Protein AF-A0A6N9UB22-F1 (afdb_monomer_lite)

Foldseek 3Di:
DDDDDVQVVLLVVLVVVQLVLLVVAAPQSSVLSVLLQCVLCCNHPDRDPRHDSVLSVQLCVLCSVLVVVCSVPDRHPQPDALVSLVVSLVVPDDPSSVSNLVSLCSSQVSCVSNVVHVDRRSPPDDHDDDDPDDDQDPVVVLVVLLVPQPDPVSNVVSVCCNVVVPDPDDD

pLDDT: mean 74.73, std 14.2, range [30.34, 90.56]

Radius of gyration: 21.91 Å; chains: 1; bounding box: 54×52×54 Å

Secondary structure (DSSP, 8-state):
--PPPHHHHHHHHHHHHHHHHHTTS-HHHHHHHHHHHHHHTT-SSS--PPPPTTHHHHHHHHHHHHHHHHHTT-SSGGG--HHHHHHHHHTS-SHHHHHHHHHHHHHHHHHHHTTS-SS-TTTT--------PPPPPPHHHHHHHHHH--SHHHHHHHHHHHHHT------

Sequence (171 aa):
MVIPDPARQVDIHQQAAVDQRTQTFPEQIADELRRWVLVLRGEGWREHPAMSFETIPKYLGYLYPVLTGWAARVTSMREITADACGDALQQRPGPTGRDLLSALRSLFQGLREERLIFRDPTRSLSLSTSERLPVPIPTDRLCGLIDRAGTPMARFVVALVASHGLGRREN

Organism: Streptomyces halstedii (NCBI:txid1944)

Structure (mmCIF, N/CA/C/O backbone):
data_AF-A0A6N9UB22-F1
#
_entry.id   AF-A0A6N9UB22-F1
#
loop_
_atom_site.group_PDB
_atom_site.id
_atom_site.type_symbol
_atom_site.label_atom_id
_atom_site.label_alt_id
_atom_site.label_comp_id
_atom_site.label_asym_id
_atom_site.label_entity_id
_atom_site.label_seq_id
_atom_site.pdbx_PDB_ins_code
_atom_site.Cartn_x
_atom_site.Cartn_y
_atom_site.Cartn_z
_atom_site.occupancy
_atom_site.B_iso_or_equiv
_atom_site.auth_seq_id
_atom_site.auth_comp_id
_atom_site.auth_asym_id
_atom_site.auth_atom_id
_atom_site.pdbx_PDB_model_num
ATOM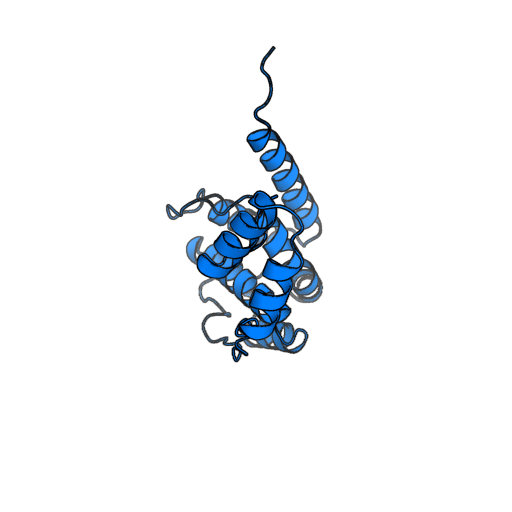 1 N N . MET A 1 1 ? 15.023 35.012 2.817 1.00 46.34 1 MET A N 1
ATOM 2 C CA . MET A 1 1 ? 14.209 34.341 1.783 1.00 46.34 1 MET A CA 1
ATOM 3 C C . MET A 1 1 ? 14.711 32.905 1.701 1.00 46.34 1 MET A C 1
ATOM 5 O O . MET A 1 1 ? 15.785 32.683 1.166 1.00 46.34 1 MET A O 1
ATOM 9 N N . VAL A 1 2 ? 14.049 31.970 2.389 1.00 64.81 2 VAL A N 1
ATOM 10 C CA . VAL A 1 2 ? 14.466 30.556 2.432 1.00 64.81 2 VAL A CA 1
ATOM 11 C C . VAL A 1 2 ? 13.971 29.911 1.143 1.00 64.81 2 VAL A C 1
ATOM 13 O O . VAL A 1 2 ? 12.765 29.867 0.922 1.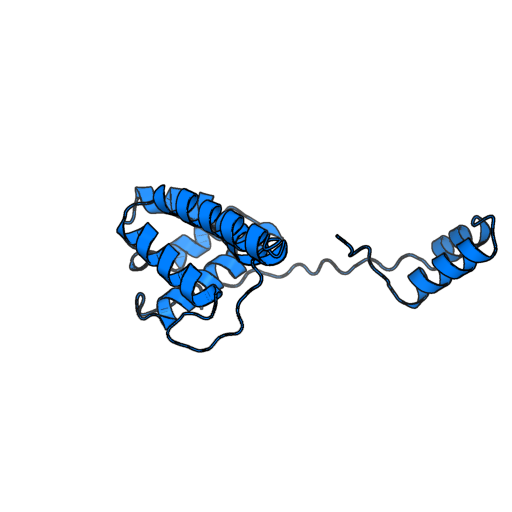00 64.81 2 VAL A O 1
ATOM 16 N N . ILE A 1 3 ? 14.885 29.486 0.272 1.00 55.47 3 ILE A N 1
ATOM 17 C CA . ILE A 1 3 ? 14.540 28.705 -0.920 1.00 55.47 3 ILE A CA 1
ATOM 18 C C . ILE A 1 3 ? 14.105 27.324 -0.413 1.00 55.47 3 ILE A C 1
ATOM 20 O O . ILE A 1 3 ? 14.899 26.675 0.272 1.00 55.47 3 ILE A O 1
ATOM 24 N N . PRO A 1 4 ? 12.860 26.885 -0.665 1.00 59.50 4 PRO A N 1
ATOM 25 C CA . PRO A 1 4 ? 12.437 25.541 -0.305 1.00 59.50 4 PRO A CA 1
ATOM 26 C C . PRO A 1 4 ? 13.307 24.520 -1.038 1.00 59.50 4 PRO A C 1
ATOM 28 O O . PRO A 1 4 ? 13.536 24.648 -2.240 1.00 59.50 4 PRO A O 1
ATOM 31 N N . ASP A 1 5 ? 13.788 23.513 -0.314 1.00 65.94 5 ASP A N 1
ATOM 32 C CA . ASP A 1 5 ? 14.462 22.363 -0.910 1.00 65.94 5 ASP A CA 1
ATOM 33 C C . ASP A 1 5 ? 13.492 21.664 -1.890 1.00 65.94 5 ASP A C 1
ATOM 35 O O . ASP A 1 5 ? 12.407 21.244 -1.465 1.00 65.94 5 ASP A O 1
ATOM 39 N N . PRO A 1 6 ? 13.831 21.541 -3.189 1.00 63.97 6 PRO A N 1
ATOM 40 C CA . PRO A 1 6 ? 12.959 20.914 -4.179 1.00 63.97 6 PRO A CA 1
ATOM 41 C C . PRO A 1 6 ? 12.591 19.469 -3.814 1.00 63.97 6 PRO A C 1
ATOM 43 O O . PRO A 1 6 ? 11.468 19.051 -4.096 1.00 63.97 6 PRO A O 1
ATOM 46 N N . ALA A 1 7 ? 13.468 18.725 -3.129 1.00 63.12 7 ALA A N 1
ATOM 47 C CA . ALA A 1 7 ? 13.155 17.373 -2.662 1.00 63.12 7 ALA A CA 1
ATOM 48 C C . ALA A 1 7 ? 12.046 17.386 -1.596 1.00 63.12 7 ALA A C 1
ATOM 50 O O . ALA A 1 7 ? 11.125 16.567 -1.628 1.00 63.12 7 ALA A O 1
ATOM 51 N N . ARG A 1 8 ? 12.080 18.375 -0.697 1.00 64.44 8 ARG A N 1
ATOM 52 C CA . ARG A 1 8 ? 11.060 18.582 0.340 1.00 64.44 8 ARG A CA 1
ATOM 53 C C . ARG A 1 8 ? 9.717 19.021 -0.247 1.00 64.44 8 ARG A C 1
ATOM 55 O O . ARG A 1 8 ? 8.669 18.616 0.245 1.00 64.44 8 ARG A O 1
ATOM 62 N N . GLN A 1 9 ? 9.737 19.829 -1.307 1.00 65.00 9 GLN A N 1
ATOM 63 C CA . GLN A 1 9 ? 8.530 20.237 -2.030 1.00 65.00 9 GLN A CA 1
ATOM 64 C C . GLN A 1 9 ? 7.850 19.025 -2.696 1.00 65.00 9 GLN A C 1
ATOM 66 O O . GLN A 1 9 ? 6.634 18.862 -2.581 1.00 65.00 9 GLN A O 1
ATOM 71 N N . VAL A 1 10 ? 8.630 18.155 -3.353 1.00 65.31 10 VAL A N 1
ATOM 72 C CA . VAL A 1 10 ? 8.123 16.921 -3.977 1.00 65.31 10 VAL A CA 1
ATOM 73 C C . VAL A 1 10 ? 7.490 15.998 -2.935 1.00 65.31 10 VAL A C 1
ATOM 75 O O . VAL A 1 10 ? 6.383 15.520 -3.172 1.00 65.31 10 VAL A O 1
ATOM 78 N N . ASP A 1 11 ? 8.117 15.805 -1.771 1.00 69.88 11 ASP A N 1
ATOM 79 C CA . ASP A 1 11 ? 7.543 15.004 -0.678 1.00 69.88 11 ASP A CA 1
ATOM 80 C C . ASP A 1 11 ? 6.155 15.516 -0.251 1.00 69.88 11 ASP A C 1
ATOM 82 O O . ASP A 1 11 ? 5.190 14.752 -0.251 1.00 69.88 11 ASP A O 1
ATOM 86 N N . ILE A 1 12 ? 6.008 16.823 -0.007 1.00 71.00 12 ILE A N 1
ATOM 87 C CA . ILE A 1 12 ? 4.725 17.422 0.406 1.00 71.00 12 ILE A CA 1
ATOM 88 C C . ILE A 1 12 ? 3.620 17.169 -0.632 1.00 71.00 12 ILE A C 1
ATOM 90 O O . ILE A 1 12 ? 2.496 16.811 -0.274 1.00 71.00 12 ILE A O 1
ATOM 94 N N . HIS A 1 13 ? 3.921 17.327 -1.925 1.00 69.69 13 HIS A N 1
ATOM 95 C CA . HIS A 1 13 ? 2.943 17.074 -2.989 1.00 69.69 13 HIS A CA 1
ATOM 96 C C . HIS A 1 13 ? 2.570 15.589 -3.096 1.00 69.69 13 HIS A C 1
ATOM 98 O O . HIS A 1 13 ? 1.393 15.266 -3.282 1.00 69.69 13 HIS A O 1
ATOM 104 N N . GLN A 1 14 ? 3.544 14.686 -2.950 1.00 71.19 14 GLN A N 1
ATOM 105 C CA . GLN A 1 14 ? 3.307 13.239 -2.950 1.00 71.19 14 GLN A CA 1
ATOM 106 C C . GLN A 1 14 ? 2.474 12.818 -1.731 1.00 71.19 14 GLN A C 1
ATOM 108 O O . GLN A 1 14 ? 1.547 12.020 -1.868 1.00 71.19 14 GLN A O 1
ATOM 113 N N . GLN A 1 15 ? 2.745 13.395 -0.557 1.00 74.19 15 GLN A N 1
ATOM 114 C CA . GLN A 1 15 ? 1.976 13.167 0.665 1.00 74.19 15 GLN A CA 1
ATOM 115 C C . GLN A 1 15 ? 0.523 13.620 0.504 1.00 74.19 15 GLN A C 1
ATOM 117 O O . GLN A 1 15 ? -0.390 12.827 0.723 1.00 74.19 15 GLN A O 1
ATOM 122 N N . ALA A 1 16 ? 0.302 14.841 0.013 1.00 74.94 16 ALA A N 1
ATOM 123 C CA . ALA A 1 16 ? -1.043 15.354 -0.235 1.00 74.94 16 ALA A CA 1
ATOM 124 C C . ALA A 1 16 ? -1.824 14.483 -1.238 1.00 74.94 16 ALA A C 1
ATOM 126 O O . ALA A 1 16 ? -3.018 14.243 -1.056 1.00 74.94 16 ALA A O 1
ATOM 127 N N . ALA A 1 17 ? -1.159 13.965 -2.277 1.00 75.25 17 ALA A N 1
ATOM 128 C CA . ALA A 1 17 ? -1.781 13.061 -3.244 1.00 75.25 17 ALA A CA 1
ATOM 129 C C . ALA A 1 17 ? -2.160 11.700 -2.627 1.00 75.25 17 ALA A C 1
ATOM 131 O O . ALA A 1 17 ? -3.203 11.132 -2.967 1.00 75.25 17 ALA A O 1
ATOM 132 N N . VAL A 1 18 ? -1.333 11.173 -1.720 1.00 78.69 18 VAL A N 1
ATOM 133 C CA . VAL A 1 18 ? -1.629 9.951 -0.957 1.00 78.69 18 VAL A CA 1
ATOM 134 C C . VAL A 1 18 ? -2.808 10.179 -0.011 1.00 78.69 18 VAL A C 1
ATOM 136 O O . VAL A 1 18 ? -3.739 9.368 -0.002 1.00 78.69 18 VAL A O 1
ATOM 139 N N . ASP A 1 19 ? -2.826 11.295 0.715 1.00 80.19 19 ASP A N 1
ATOM 140 C CA . ASP A 1 19 ? -3.896 11.633 1.656 1.00 80.19 19 ASP A CA 1
ATOM 141 C C . ASP A 1 19 ? -5.243 11.800 0.945 1.00 80.19 19 ASP A C 1
ATOM 143 O O . ASP A 1 19 ? -6.236 11.196 1.357 1.00 80.19 19 ASP A O 1
ATOM 147 N N . GLN A 1 20 ? -5.274 12.537 -0.171 1.00 80.38 20 GLN A N 1
ATOM 148 C CA . GLN A 1 20 ? -6.485 12.710 -0.983 1.00 80.38 20 GLN A CA 1
ATOM 149 C C . GLN A 1 20 ? -7.028 11.377 -1.504 1.00 80.38 20 GLN A C 1
ATOM 151 O O . GLN A 1 20 ? -8.229 11.125 -1.433 1.00 80.38 20 GLN A O 1
ATOM 156 N N . ARG A 1 21 ? -6.157 10.489 -2.002 1.00 78.81 21 ARG A N 1
ATOM 157 C CA . ARG A 1 21 ? -6.580 9.158 -2.469 1.00 78.81 21 ARG A CA 1
ATOM 158 C C . ARG A 1 21 ? -7.109 8.299 -1.330 1.00 78.81 21 ARG A C 1
ATOM 160 O O . ARG A 1 21 ? -8.083 7.575 -1.514 1.00 78.81 21 ARG A O 1
ATOM 167 N N . THR A 1 22 ? -6.494 8.394 -0.160 1.00 81.62 22 THR A N 1
ATOM 168 C CA . THR A 1 22 ? -6.873 7.604 1.013 1.00 81.62 22 THR A CA 1
ATOM 169 C C . THR A 1 22 ? -8.246 8.011 1.557 1.00 81.62 22 THR A C 1
ATOM 171 O O . THR A 1 22 ? -9.013 7.152 1.978 1.00 81.62 22 THR A O 1
ATOM 174 N N . GLN A 1 23 ? -8.614 9.293 1.452 1.00 82.44 23 GLN A N 1
ATOM 175 C CA . GLN A 1 23 ? -9.936 9.809 1.844 1.00 82.44 23 GLN A CA 1
ATOM 176 C C . GLN A 1 23 ? -11.106 9.275 0.999 1.00 82.44 23 GLN A C 1
ATOM 178 O O . GLN A 1 23 ? -12.257 9.441 1.388 1.00 82.44 23 GLN A O 1
ATOM 183 N N . THR A 1 24 ? -10.840 8.634 -0.145 1.00 85.38 24 THR A N 1
ATOM 184 C CA . THR A 1 24 ? -11.900 8.029 -0.974 1.00 85.38 24 THR A CA 1
ATOM 185 C C . THR A 1 24 ? -12.411 6.691 -0.430 1.00 85.38 24 THR A C 1
ATOM 187 O O . THR A 1 24 ? -13.427 6.189 -0.906 1.00 85.38 24 THR A O 1
ATOM 190 N N . PHE A 1 25 ? -11.728 6.118 0.566 1.00 86.69 25 PHE A N 1
ATOM 191 C CA . PHE A 1 25 ? -12.099 4.855 1.199 1.00 86.69 25 PHE A CA 1
ATOM 192 C C . PHE A 1 25 ? -12.894 5.075 2.497 1.00 86.69 25 PHE A C 1
ATOM 194 O O . PHE A 1 25 ? -12.779 6.139 3.110 1.00 86.69 25 PHE A O 1
ATOM 201 N N . PRO A 1 26 ? -13.663 4.067 2.958 1.00 88.38 26 PRO A N 1
ATOM 202 C CA . PRO A 1 26 ? -14.250 4.069 4.296 1.00 88.38 26 PRO A CA 1
ATOM 203 C C . PRO A 1 26 ? -13.205 4.383 5.373 1.00 88.38 26 PRO A C 1
ATOM 205 O O . PRO A 1 26 ? -12.056 3.954 5.261 1.00 88.38 26 PRO A O 1
ATOM 208 N N . GLU A 1 27 ? -13.612 5.094 6.427 1.00 86.75 27 GLU A N 1
ATOM 209 C CA . GLU A 1 27 ? -12.716 5.670 7.444 1.00 86.75 27 GLU A CA 1
ATOM 210 C C . GLU A 1 27 ? -11.716 4.657 8.019 1.00 86.75 27 GLU A C 1
ATOM 212 O O . GLU A 1 27 ? -10.521 4.932 8.095 1.00 86.75 27 GLU A O 1
ATOM 217 N N . GLN A 1 28 ? -12.172 3.441 8.318 1.00 89.00 28 GLN A N 1
ATOM 218 C CA . GLN A 1 28 ? -11.315 2.395 8.869 1.00 89.00 28 GLN A CA 1
ATOM 219 C C . GLN A 1 28 ? -10.240 1.904 7.881 1.00 89.00 28 GLN A C 1
ATOM 221 O O . GLN A 1 28 ? -9.086 1.720 8.268 1.00 89.00 28 GLN A O 1
ATOM 226 N N . ILE A 1 29 ? -10.580 1.749 6.598 1.00 86.81 29 ILE A N 1
ATOM 227 C CA . ILE A 1 29 ? -9.616 1.399 5.540 1.00 86.81 29 ILE A CA 1
ATOM 228 C C . ILE A 1 29 ? -8.647 2.565 5.308 1.00 86.81 29 ILE A C 1
ATOM 230 O O . ILE A 1 29 ? -7.450 2.351 5.108 1.00 86.81 29 ILE A O 1
ATOM 234 N N . ALA A 1 30 ? -9.151 3.800 5.357 1.00 87.88 30 ALA A N 1
ATOM 235 C CA . ALA A 1 30 ? -8.341 5.001 5.219 1.00 87.88 30 ALA A CA 1
ATOM 236 C C . ALA A 1 30 ? -7.297 5.115 6.347 1.00 87.88 30 ALA A C 1
ATOM 238 O O . ALA A 1 30 ? -6.129 5.399 6.082 1.00 87.88 30 ALA A O 1
ATOM 239 N N . ASP A 1 31 ? -7.679 4.830 7.591 1.00 88.62 31 ASP A N 1
ATOM 240 C CA . ASP A 1 31 ? -6.761 4.821 8.734 1.00 88.62 31 ASP A CA 1
ATOM 241 C C . ASP A 1 31 ? -5.700 3.724 8.637 1.00 88.62 31 ASP A C 1
ATOM 243 O O . ASP A 1 31 ? -4.525 3.964 8.926 1.00 88.62 31 ASP A O 1
ATOM 247 N N . GLU A 1 32 ? -6.086 2.526 8.200 1.00 90.38 32 GLU A N 1
ATOM 248 C CA . GLU A 1 32 ? -5.150 1.425 7.958 1.00 90.38 32 GLU A CA 1
ATOM 249 C C . GLU A 1 32 ? -4.134 1.793 6.855 1.00 90.38 32 GLU A C 1
ATOM 251 O O . GLU A 1 32 ? -2.931 1.586 7.035 1.00 90.38 32 GLU A O 1
ATOM 256 N N . LEU A 1 33 ? -4.576 2.438 5.766 1.00 89.31 33 LEU A N 1
ATOM 257 C CA . LEU A 1 33 ? -3.687 2.965 4.721 1.00 89.31 33 LEU A CA 1
ATOM 258 C C . LEU A 1 33 ? -2.735 4.044 5.242 1.00 89.31 33 LEU A C 1
ATOM 260 O O . LEU A 1 33 ? -1.543 3.990 4.938 1.00 89.31 33 LEU A O 1
ATOM 264 N N . ARG A 1 34 ? -3.224 5.002 6.039 1.00 87.75 34 ARG A N 1
ATOM 265 C CA . ARG A 1 34 ? -2.377 6.050 6.639 1.00 87.75 34 ARG A CA 1
ATOM 266 C C . ARG A 1 34 ? -1.284 5.441 7.512 1.00 87.75 34 ARG A C 1
ATOM 268 O O . ARG A 1 34 ? -0.125 5.826 7.391 1.00 87.75 34 ARG A O 1
ATOM 275 N N . ARG A 1 35 ? -1.627 4.449 8.340 1.00 88.19 35 ARG A N 1
ATOM 276 C CA . ARG A 1 35 ? -0.653 3.734 9.184 1.00 88.19 35 ARG A CA 1
ATOM 277 C C . ARG A 1 35 ? 0.386 2.994 8.346 1.00 88.19 35 ARG A C 1
ATOM 279 O O . ARG A 1 35 ? 1.572 3.083 8.636 1.00 88.19 35 ARG A O 1
ATOM 286 N N . TRP A 1 36 ? -0.027 2.336 7.266 1.00 88.88 36 TRP A N 1
ATOM 287 C CA . TRP A 1 36 ? 0.918 1.726 6.327 1.00 88.88 36 TRP A CA 1
ATOM 288 C C . TRP A 1 36 ? 1.864 2.755 5.680 1.00 88.88 36 TRP A C 1
ATOM 290 O O . TRP A 1 36 ? 3.061 2.495 5.560 1.00 88.88 36 TRP A O 1
ATOM 300 N N . VAL A 1 37 ? 1.369 3.940 5.310 1.00 86.56 37 VAL A N 1
ATOM 301 C CA . VAL A 1 37 ? 2.211 5.018 4.761 1.00 86.56 37 VAL A CA 1
ATOM 302 C C . VAL A 1 37 ? 3.243 5.496 5.787 1.00 86.56 37 VAL A C 1
ATOM 304 O O . VAL A 1 37 ? 4.397 5.699 5.411 1.00 86.56 37 VAL A O 1
ATOM 307 N N . LEU A 1 38 ? 2.872 5.616 7.067 1.00 84.75 38 LEU A N 1
ATOM 308 C CA . LEU A 1 38 ? 3.813 5.942 8.150 1.00 84.75 38 LEU A CA 1
ATOM 309 C C . LEU A 1 38 ? 4.918 4.882 8.275 1.00 84.75 38 LEU A C 1
ATOM 311 O O . LEU A 1 38 ? 6.097 5.230 8.328 1.00 84.75 38 LEU A O 1
ATOM 315 N N . VAL A 1 39 ? 4.563 3.593 8.211 1.00 85.25 39 VAL A N 1
ATOM 316 C CA . VAL A 1 39 ? 5.548 2.494 8.200 1.00 85.25 39 VAL A CA 1
ATOM 317 C C . VAL A 1 39 ? 6.524 2.638 7.034 1.00 85.25 39 VAL A C 1
ATOM 319 O O . VAL A 1 39 ? 7.734 2.526 7.225 1.00 85.25 39 VAL A O 1
ATOM 322 N N . LEU A 1 40 ? 6.031 2.937 5.827 1.00 82.62 40 LEU A N 1
ATOM 323 C CA . LEU A 1 40 ? 6.894 3.121 4.654 1.00 82.62 40 LEU A CA 1
ATOM 324 C C . LEU A 1 40 ? 7.800 4.350 4.741 1.00 82.62 40 LEU A C 1
ATOM 326 O O . LEU A 1 40 ? 8.865 4.355 4.123 1.00 82.62 40 LEU A O 1
ATOM 330 N N . ARG A 1 41 ? 7.411 5.365 5.514 1.00 80.88 41 ARG A N 1
ATOM 331 C CA . ARG A 1 41 ? 8.247 6.536 5.814 1.00 80.88 41 ARG A CA 1
ATOM 332 C C . ARG A 1 41 ? 9.304 6.259 6.890 1.00 80.88 41 ARG A C 1
ATOM 334 O O . ARG A 1 41 ? 10.108 7.137 7.176 1.00 80.88 41 ARG A O 1
ATOM 341 N N . GLY A 1 42 ? 9.343 5.046 7.447 1.00 80.31 42 GLY A N 1
ATOM 342 C CA . GLY A 1 42 ? 10.233 4.696 8.556 1.00 80.31 42 GLY A CA 1
ATOM 343 C C . GLY A 1 42 ? 9.753 5.237 9.907 1.00 80.31 42 GLY A C 1
ATOM 344 O O . GLY A 1 42 ? 10.486 5.160 10.885 1.00 80.31 42 GLY A O 1
ATOM 345 N N . GLU A 1 43 ? 8.525 5.758 9.968 1.00 78.44 43 GLU A N 1
ATOM 346 C CA . GLU A 1 43 ? 7.882 6.296 11.176 1.00 78.44 43 GLU A CA 1
ATOM 347 C C . GLU A 1 43 ? 6.997 5.247 11.875 1.00 78.44 43 GLU A C 1
ATOM 349 O O . GLU A 1 43 ? 6.191 5.571 12.746 1.00 78.44 43 GLU A O 1
ATOM 354 N N . GLY A 1 44 ? 7.108 3.982 11.464 1.00 76.12 44 GLY A N 1
ATOM 355 C CA . GLY A 1 44 ? 6.400 2.869 12.086 1.00 76.12 44 GLY A CA 1
ATOM 356 C C . GLY A 1 44 ? 7.014 2.440 13.418 1.00 76.12 44 GLY A C 1
ATOM 357 O O . GLY A 1 44 ? 8.075 2.901 13.837 1.00 76.12 44 GLY A O 1
ATOM 358 N N . TRP A 1 45 ? 6.374 1.464 14.059 1.00 67.56 45 TRP A N 1
ATOM 359 C CA . TRP A 1 45 ? 6.833 0.858 15.312 1.00 67.56 45 TRP A CA 1
ATOM 360 C C . TRP A 1 45 ? 8.258 0.280 15.224 1.00 67.56 45 TRP A C 1
ATOM 362 O O . TRP A 1 45 ? 8.947 0.137 16.235 1.00 67.56 45 TRP A O 1
ATOM 372 N N . ARG A 1 46 ? 8.698 -0.109 14.023 1.00 67.31 46 ARG A N 1
ATOM 373 C CA . ARG A 1 46 ? 10.042 -0.629 13.755 1.00 67.31 46 ARG A CA 1
ATOM 374 C C . ARG A 1 46 ? 10.825 0.356 12.904 1.00 67.31 46 ARG A C 1
ATOM 376 O O . ARG A 1 46 ? 10.318 0.830 11.892 1.00 67.31 46 ARG A O 1
ATOM 383 N N . GLU A 1 47 ? 12.085 0.569 13.273 1.00 62.69 47 GLU A N 1
ATOM 384 C CA . GLU A 1 47 ? 13.034 1.332 12.466 1.00 62.69 47 GLU A CA 1
ATOM 385 C C . GLU A 1 47 ? 13.286 0.600 11.141 1.00 62.69 47 GLU A C 1
ATOM 387 O O . GLU A 1 47 ? 13.966 -0.429 11.082 1.00 62.69 47 GLU A O 1
ATOM 392 N N . HIS A 1 48 ? 12.711 1.133 10.067 1.00 63.22 48 HIS A N 1
ATOM 393 C CA . HIS A 1 48 ? 12.952 0.689 8.703 1.00 63.22 48 HIS A CA 1
ATOM 394 C C . HIS A 1 48 ? 13.518 1.850 7.884 1.00 63.22 48 HIS A C 1
ATOM 396 O O . HIS A 1 48 ? 13.114 2.996 8.092 1.00 63.22 48 HIS A O 1
ATOM 402 N N . PRO A 1 49 ? 14.437 1.586 6.934 1.00 66.31 49 PRO A N 1
ATOM 403 C CA . PRO A 1 49 ? 14.848 2.604 5.981 1.00 66.31 49 PRO A CA 1
ATOM 404 C C . PRO A 1 49 ? 13.613 3.144 5.260 1.00 66.31 49 PRO A C 1
ATOM 406 O O . PRO A 1 49 ? 12.836 2.359 4.709 1.00 66.31 49 PRO A O 1
ATOM 409 N N . ALA A 1 50 ? 13.445 4.466 5.265 1.00 72.75 50 ALA A N 1
ATOM 410 C CA . ALA A 1 50 ? 12.352 5.107 4.552 1.00 72.75 50 ALA A CA 1
ATOM 411 C C . ALA A 1 50 ? 12.389 4.690 3.076 1.00 72.75 50 ALA A C 1
ATOM 413 O O . ALA A 1 50 ? 13.423 4.770 2.401 1.00 72.75 50 ALA A O 1
ATOM 414 N N . MET A 1 51 ? 11.255 4.213 2.577 1.00 74.19 51 MET A N 1
ATOM 415 C CA . MET A 1 51 ? 11.097 3.885 1.171 1.00 74.19 51 MET A CA 1
ATOM 416 C C . MET A 1 51 ? 11.080 5.182 0.354 1.00 74.19 51 MET A C 1
ATOM 418 O O . MET A 1 51 ? 10.607 6.215 0.827 1.00 74.19 51 MET A O 1
ATOM 422 N N . SER A 1 52 ? 11.580 5.149 -0.886 1.00 71.25 52 SER A N 1
ATOM 423 C CA . SER A 1 52 ? 11.588 6.357 -1.716 1.00 71.25 52 SER A CA 1
ATOM 424 C C . SER A 1 52 ? 10.170 6.897 -1.929 1.00 71.25 52 SER A C 1
ATOM 426 O O . SER A 1 52 ? 9.221 6.135 -2.149 1.00 71.25 52 SER A O 1
ATOM 428 N N . PHE A 1 53 ? 10.039 8.226 -1.935 1.00 66.06 53 PHE A N 1
ATOM 429 C CA . PHE A 1 53 ? 8.759 8.915 -2.128 1.00 66.06 53 PHE A CA 1
ATOM 430 C C . PHE A 1 53 ? 8.079 8.615 -3.465 1.00 66.06 53 PHE A C 1
ATOM 432 O O . PHE A 1 53 ? 6.881 8.821 -3.590 1.00 66.06 53 PHE A O 1
ATOM 439 N N . GLU A 1 54 ? 8.799 8.087 -4.454 1.00 74.00 54 GLU A N 1
ATOM 440 C CA . GLU A 1 54 ? 8.216 7.635 -5.723 1.00 74.00 54 GLU A CA 1
ATOM 441 C C . GLU A 1 54 ? 7.557 6.254 -5.623 1.00 74.00 54 GLU A C 1
ATOM 443 O O . GLU A 1 54 ? 6.663 5.919 -6.406 1.00 74.00 54 GLU A O 1
ATOM 448 N N . THR A 1 55 ? 7.973 5.435 -4.655 1.00 80.25 55 THR A N 1
ATOM 449 C CA . THR A 1 55 ? 7.490 4.056 -4.527 1.00 80.25 55 THR A CA 1
ATOM 450 C C . THR A 1 55 ? 6.123 4.002 -3.849 1.00 80.25 55 THR A C 1
ATOM 452 O O . THR A 1 55 ? 5.261 3.240 -4.289 1.00 80.25 55 THR A O 1
ATOM 455 N N . ILE A 1 56 ? 5.874 4.849 -2.841 1.00 82.00 56 ILE A N 1
ATOM 456 C CA . ILE A 1 56 ? 4.595 4.884 -2.104 1.00 82.00 56 ILE A CA 1
ATOM 457 C C . ILE A 1 56 ? 3.400 5.199 -3.034 1.00 82.00 56 ILE A C 1
ATOM 459 O O . ILE A 1 56 ? 2.455 4.407 -3.078 1.00 82.00 56 ILE A O 1
ATOM 463 N N . PRO A 1 57 ? 3.420 6.274 -3.850 1.00 80.75 57 PRO A N 1
ATOM 464 C CA . PRO A 1 57 ? 2.337 6.599 -4.780 1.00 80.75 57 PRO A CA 1
ATOM 465 C C . PRO A 1 57 ? 2.152 5.531 -5.858 1.00 80.75 57 PRO A C 1
ATOM 467 O O . PRO A 1 57 ? 1.026 5.287 -6.297 1.00 80.75 57 PRO A O 1
ATOM 470 N N . LYS A 1 58 ? 3.247 4.886 -6.281 1.00 85.50 58 LYS A N 1
ATOM 471 C CA . LYS A 1 58 ? 3.232 3.794 -7.257 1.00 85.50 58 LYS A CA 1
ATOM 472 C C . LYS A 1 58 ? 2.538 2.554 -6.688 1.00 85.50 58 LYS A C 1
ATOM 474 O O . LYS A 1 58 ? 1.645 2.010 -7.334 1.00 85.50 58 LYS A O 1
ATOM 479 N N . TYR A 1 59 ? 2.883 2.151 -5.465 1.00 88.31 59 TYR A N 1
ATOM 480 C CA . TYR A 1 59 ? 2.217 1.048 -4.764 1.00 88.31 59 TYR A CA 1
ATOM 481 C C . TYR A 1 59 ? 0.746 1.355 -4.516 1.00 88.31 59 TYR A C 1
ATOM 483 O O . TYR A 1 59 ? -0.107 0.516 -4.809 1.00 88.31 59 TYR A O 1
ATOM 491 N N . LEU A 1 60 ? 0.433 2.577 -4.080 1.00 86.31 60 LEU A N 1
ATOM 492 C CA . LEU A 1 60 ? -0.950 3.015 -3.927 1.00 86.31 60 LEU A CA 1
ATOM 493 C C . LEU A 1 60 ? -1.707 2.945 -5.260 1.00 86.31 60 LEU A C 1
ATOM 495 O O . LEU A 1 60 ? -2.840 2.481 -5.284 1.00 86.31 60 LEU A O 1
ATOM 499 N N . GLY A 1 61 ? -1.078 3.320 -6.377 1.00 87.06 61 GLY A N 1
ATOM 500 C CA . GLY A 1 61 ? -1.660 3.188 -7.716 1.00 87.06 61 GLY A CA 1
ATOM 501 C C . GLY A 1 61 ? -1.986 1.742 -8.106 1.00 87.06 61 GLY A C 1
ATOM 502 O O . GLY A 1 61 ? -3.033 1.490 -8.704 1.00 87.06 61 GLY A O 1
ATOM 503 N N . TYR A 1 62 ? -1.142 0.776 -7.734 1.00 89.25 62 TYR A N 1
ATOM 504 C CA . TYR A 1 62 ? -1.416 -0.647 -7.971 1.00 89.25 62 TYR A CA 1
ATOM 505 C C . TYR A 1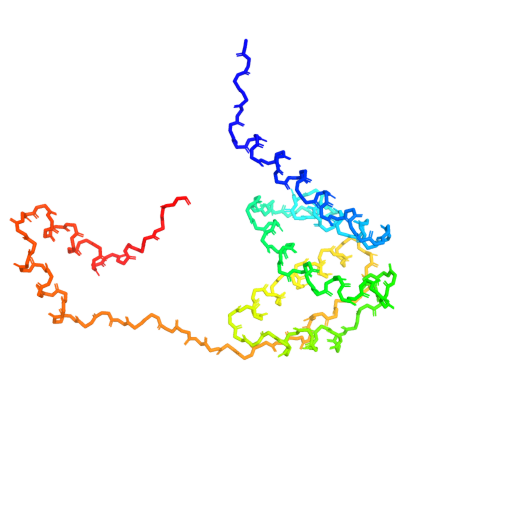 62 ? -2.564 -1.178 -7.111 1.00 89.25 62 TYR A C 1
ATOM 507 O O . TYR A 1 62 ? -3.414 -1.923 -7.615 1.00 89.25 62 TYR A O 1
ATOM 515 N N . LEU A 1 63 ? -2.592 -0.771 -5.840 1.00 88.50 63 LEU A N 1
ATOM 516 C CA . LEU A 1 63 ? -3.566 -1.205 -4.841 1.00 88.50 63 LEU A CA 1
ATOM 517 C C . LEU A 1 63 ? -4.943 -0.570 -5.048 1.00 88.50 63 LEU A C 1
ATOM 519 O O . LEU A 1 63 ? -5.949 -1.253 -4.884 1.00 88.50 63 LEU A O 1
ATOM 523 N N . TYR A 1 64 ? -5.003 0.700 -5.454 1.00 89.06 64 TYR A N 1
ATOM 524 C CA . TYR A 1 64 ? -6.229 1.497 -5.547 1.00 89.06 64 TYR A CA 1
ATOM 525 C C . TYR A 1 64 ? -7.416 0.780 -6.214 1.00 89.06 64 TYR A C 1
ATOM 527 O O . TYR A 1 64 ? -8.458 0.640 -5.570 1.00 89.06 64 TYR A O 1
ATOM 535 N N . PRO A 1 65 ? -7.304 0.257 -7.451 1.00 88.44 65 PRO A N 1
ATOM 536 C CA . PRO A 1 65 ? -8.421 -0.434 -8.098 1.00 88.44 65 PRO A CA 1
ATOM 537 C C . PRO A 1 65 ? -8.853 -1.720 -7.376 1.00 88.44 65 PRO A C 1
ATOM 539 O O . PRO A 1 65 ? -10.019 -2.096 -7.448 1.00 88.44 65 PRO A O 1
ATOM 542 N N . VAL A 1 66 ? -7.934 -2.399 -6.683 1.00 89.75 66 VAL A N 1
ATOM 543 C CA . VAL A 1 66 ? -8.236 -3.623 -5.924 1.00 89.75 66 VAL A CA 1
ATOM 544 C C . VAL A 1 66 ? -8.946 -3.269 -4.618 1.00 89.75 66 VAL A C 1
ATOM 546 O O . VAL A 1 66 ? -10.017 -3.801 -4.334 1.00 89.75 66 VAL A O 1
ATOM 549 N N . LEU A 1 67 ? -8.402 -2.302 -3.874 1.00 88.19 67 LEU A N 1
ATOM 550 C CA . LEU A 1 67 ? -8.990 -1.798 -2.635 1.00 88.19 67 LEU A CA 1
ATOM 551 C C . LEU A 1 67 ? -10.372 -1.189 -2.869 1.00 88.19 67 LEU A C 1
ATOM 553 O O . LEU A 1 67 ? -11.253 -1.379 -2.044 1.00 88.19 67 LEU A O 1
ATOM 557 N N . THR A 1 68 ? -10.591 -0.512 -3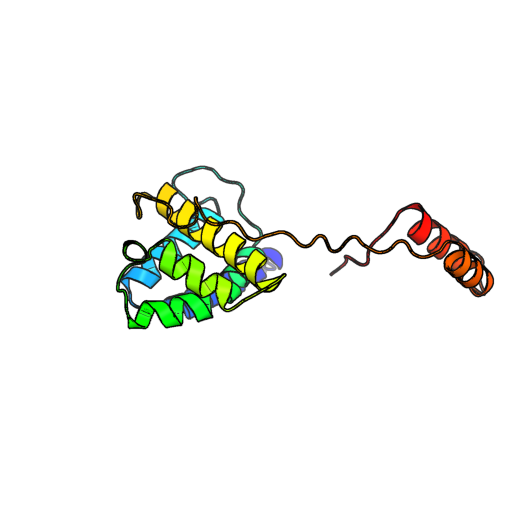.999 1.00 88.25 68 THR A N 1
ATOM 558 C CA . THR A 1 68 ? -11.904 0.068 -4.339 1.00 88.25 68 THR A CA 1
ATOM 559 C C . THR A 1 68 ? -12.953 -1.027 -4.527 1.00 88.25 68 THR A C 1
ATOM 561 O O . THR A 1 68 ? -14.068 -0.909 -4.027 1.00 88.25 68 THR A O 1
ATOM 564 N N . GLY A 1 69 ? -12.586 -2.129 -5.190 1.00 87.44 69 GLY A N 1
ATOM 565 C CA . GLY A 1 69 ? -13.468 -3.288 -5.331 1.00 87.44 69 GLY A CA 1
ATOM 566 C C . GLY A 1 69 ? -13.766 -3.976 -3.996 1.00 87.44 69 GLY A C 1
ATOM 567 O O . GLY A 1 69 ? -14.893 -4.413 -3.765 1.00 87.44 69 GLY A O 1
ATOM 568 N N . TRP A 1 70 ? -12.781 -4.053 -3.098 1.00 89.56 70 TRP A N 1
ATOM 569 C CA . TRP A 1 70 ? -12.967 -4.645 -1.771 1.00 89.56 70 TRP A CA 1
ATOM 570 C C . TRP A 1 70 ? -13.743 -3.741 -0.816 1.00 89.56 70 TRP A C 1
ATOM 572 O O . TRP A 1 70 ? -14.597 -4.247 -0.100 1.00 89.56 70 TRP A O 1
ATOM 582 N N . ALA A 1 71 ? -13.526 -2.426 -0.840 1.00 87.31 71 ALA A N 1
ATOM 583 C CA . ALA A 1 71 ? -14.196 -1.458 0.033 1.00 87.31 71 ALA A CA 1
ATOM 584 C C . ALA A 1 71 ? -15.727 -1.441 -0.129 1.00 87.31 71 ALA A C 1
ATOM 586 O O . ALA A 1 71 ? -16.437 -1.011 0.771 1.00 87.31 71 ALA A O 1
ATOM 587 N N . ALA A 1 72 ? -16.251 -1.951 -1.249 1.00 86.38 72 ALA A N 1
ATOM 588 C CA . ALA A 1 72 ? -17.686 -2.172 -1.432 1.00 86.38 72 ALA A CA 1
ATOM 589 C C . ALA A 1 72 ? -18.242 -3.362 -0.618 1.00 86.38 72 ALA A C 1
ATOM 591 O O . ALA A 1 72 ? -19.456 -3.527 -0.521 1.00 86.38 72 ALA A O 1
ATOM 592 N N . ARG A 1 73 ? -17.372 -4.234 -0.094 1.00 85.56 73 ARG A N 1
ATOM 593 C CA . ARG A 1 73 ? -17.721 -5.524 0.526 1.00 85.56 73 ARG A CA 1
ATOM 594 C C . ARG A 1 73 ? -17.146 -5.713 1.928 1.00 85.56 73 ARG A C 1
ATOM 596 O O . ARG A 1 73 ? -17.698 -6.519 2.668 1.00 85.56 73 ARG A O 1
ATOM 603 N N . VAL A 1 74 ? -16.056 -5.024 2.268 1.00 87.31 74 VAL A N 1
ATOM 604 C CA . VAL A 1 74 ? -15.377 -5.123 3.569 1.00 87.31 74 VAL A CA 1
ATOM 605 C C . VAL A 1 74 ? -15.213 -3.750 4.204 1.00 87.31 74 VAL A C 1
ATOM 607 O O . VAL A 1 74 ? -15.052 -2.752 3.498 1.00 87.31 74 VAL A O 1
ATOM 610 N N . THR A 1 75 ? -15.209 -3.711 5.537 1.00 84.56 75 THR A N 1
ATOM 611 C CA . THR A 1 75 ? -15.042 -2.458 6.301 1.00 84.56 75 THR A CA 1
ATOM 612 C C . THR A 1 75 ? -13.616 -2.301 6.838 1.00 84.56 75 THR A C 1
ATOM 614 O O . THR A 1 75 ? -13.167 -1.187 7.086 1.00 84.56 75 THR A O 1
ATOM 617 N N . SER A 1 76 ? -12.871 -3.403 6.966 1.00 87.81 76 SER A N 1
ATOM 618 C CA . SER A 1 76 ? -11.470 -3.423 7.403 1.00 87.81 76 SER A CA 1
ATOM 619 C C . SER A 1 76 ? -10.626 -4.344 6.528 1.00 87.81 76 SER A C 1
ATOM 621 O O . SER A 1 76 ? -11.084 -5.401 6.085 1.00 87.81 76 SER A O 1
ATOM 623 N N . MET A 1 77 ? -9.344 -4.011 6.350 1.00 85.69 77 MET A N 1
ATOM 624 C CA . MET A 1 77 ? -8.390 -4.886 5.666 1.00 85.69 77 MET A CA 1
ATOM 625 C C . MET A 1 77 ? -8.138 -6.200 6.410 1.00 85.69 77 MET A C 1
ATOM 627 O O . MET A 1 77 ? -7.631 -7.152 5.820 1.00 85.69 77 MET A O 1
ATOM 631 N N . ARG A 1 78 ? -8.527 -6.291 7.688 1.00 85.62 78 ARG A N 1
ATOM 632 C CA . ARG A 1 78 ? -8.486 -7.533 8.479 1.00 85.62 78 ARG A CA 1
ATOM 633 C C . ARG A 1 78 ? -9.404 -8.623 7.924 1.00 85.62 78 ARG A C 1
ATOM 635 O O . ARG A 1 78 ? -9.152 -9.799 8.172 1.00 85.62 78 ARG A O 1
ATOM 642 N N . GLU A 1 79 ? -10.457 -8.238 7.208 1.00 86.38 79 GLU A N 1
ATOM 643 C CA . GLU A 1 79 ? -11.423 -9.158 6.594 1.00 86.38 79 GLU A CA 1
ATOM 644 C C . GLU A 1 79 ? -10.922 -9.721 5.255 1.00 86.38 79 GLU A C 1
ATOM 646 O O . GLU A 1 79 ? -11.493 -10.680 4.733 1.00 86.38 79 GLU A O 1
ATOM 651 N N . ILE A 1 80 ? -9.850 -9.152 4.690 1.00 87.44 80 ILE A N 1
ATOM 652 C CA . ILE A 1 80 ? -9.303 -9.592 3.406 1.00 87.44 80 ILE A CA 1
ATOM 653 C C . ILE A 1 80 ? -8.600 -10.939 3.587 1.00 87.44 80 ILE A C 1
ATOM 655 O O . ILE A 1 80 ? -7.647 -11.084 4.356 1.00 87.44 80 ILE A O 1
ATOM 659 N N . THR A 1 81 ? -9.059 -11.936 2.834 1.00 86.25 81 THR A N 1
ATOM 660 C CA . THR A 1 81 ? -8.522 -13.298 2.864 1.00 86.25 81 THR A CA 1
ATOM 661 C C . THR A 1 81 ? -7.417 -13.507 1.827 1.00 86.25 81 THR A C 1
ATOM 663 O O . THR A 1 81 ? -7.243 -12.728 0.886 1.00 86.25 81 THR A O 1
ATOM 666 N N . ALA A 1 82 ? -6.665 -14.602 1.984 1.00 85.19 82 ALA A N 1
ATOM 667 C CA . ALA A 1 82 ? -5.678 -15.032 0.994 1.00 85.19 82 ALA A CA 1
ATOM 668 C C . ALA A 1 82 ? -6.327 -15.308 -0.374 1.00 85.19 82 ALA A C 1
ATOM 670 O O . ALA A 1 82 ? -5.750 -14.945 -1.396 1.00 85.19 82 ALA A O 1
ATOM 671 N N . ASP A 1 83 ? -7.538 -15.872 -0.385 1.00 81.75 83 ASP A N 1
ATOM 672 C CA . ASP A 1 83 ? -8.293 -16.159 -1.610 1.00 81.75 83 ASP A CA 1
ATOM 673 C C . ASP A 1 83 ? -8.674 -14.872 -2.345 1.00 81.75 83 ASP A C 1
ATOM 675 O O . ASP A 1 83 ? -8.409 -14.752 -3.535 1.00 81.75 83 ASP A O 1
ATOM 679 N N . ALA A 1 84 ? -9.164 -13.851 -1.628 1.00 85.62 84 ALA A N 1
ATOM 680 C CA . ALA A 1 84 ? -9.484 -12.554 -2.228 1.00 85.62 84 ALA A CA 1
ATOM 681 C C . ALA A 1 84 ? -8.252 -11.900 -2.883 1.00 85.62 84 ALA A C 1
ATOM 683 O O . ALA A 1 84 ? -8.345 -11.295 -3.955 1.00 85.62 84 ALA A O 1
ATOM 684 N N . CYS A 1 85 ? -7.080 -12.045 -2.255 1.00 86.75 85 CYS A N 1
ATOM 685 C CA . CYS A 1 85 ? -5.809 -11.607 -2.826 1.00 86.75 85 CYS A CA 1
ATOM 686 C C . CYS A 1 85 ? -5.406 -12.455 -4.046 1.00 86.75 85 CYS A C 1
ATOM 688 O O . CYS A 1 85 ? -4.943 -11.900 -5.042 1.00 86.75 85 CYS A O 1
ATOM 690 N N . GLY A 1 86 ? -5.596 -13.776 -3.997 1.00 86.19 86 GLY A N 1
ATOM 691 C CA . GLY A 1 86 ? -5.379 -14.684 -5.125 1.00 86.19 86 GLY A CA 1
ATOM 692 C C . GLY A 1 86 ? -6.234 -14.316 -6.338 1.00 86.19 86 GLY A C 1
ATOM 693 O O . GLY A 1 86 ? -5.695 -14.150 -7.433 1.00 86.19 86 GLY A O 1
ATOM 694 N N . ASP A 1 87 ? -7.528 -14.085 -6.131 1.00 86.88 87 ASP A N 1
ATOM 695 C CA . ASP A 1 87 ? -8.472 -13.672 -7.172 1.00 86.88 87 ASP A CA 1
ATOM 696 C C . ASP A 1 87 ? -8.039 -12.350 -7.820 1.00 86.88 87 ASP A C 1
ATOM 698 O O . ASP A 1 87 ? -7.979 -12.239 -9.046 1.00 86.88 87 ASP A O 1
ATOM 702 N N . ALA A 1 88 ? -7.650 -11.354 -7.015 1.00 87.88 88 ALA A N 1
ATOM 703 C CA . ALA A 1 88 ? -7.167 -10.070 -7.526 1.00 87.88 88 ALA A CA 1
ATOM 704 C C . ALA A 1 88 ? -5.900 -10.209 -8.393 1.00 87.88 88 ALA A C 1
ATOM 706 O O . ALA A 1 88 ? -5.732 -9.470 -9.369 1.00 87.88 88 ALA A O 1
ATOM 707 N N . LEU A 1 89 ? -5.018 -11.157 -8.060 1.00 87.44 89 LEU A N 1
ATOM 708 C CA . LEU A 1 89 ? -3.814 -11.454 -8.839 1.00 87.44 89 LEU A CA 1
ATOM 709 C C . LEU A 1 89 ? -4.130 -12.220 -10.130 1.00 87.44 89 LEU A C 1
ATOM 711 O O . LEU A 1 89 ? -3.509 -11.942 -11.157 1.00 87.44 89 LEU A O 1
ATOM 715 N N . GLN A 1 90 ? -5.105 -13.133 -10.116 1.00 84.25 90 GLN A N 1
ATOM 716 C CA . GLN A 1 90 ? -5.537 -13.858 -11.319 1.00 84.25 90 GLN A CA 1
ATOM 717 C C . GLN A 1 90 ? -6.103 -12.918 -12.390 1.00 84.25 90 GLN A C 1
ATOM 719 O O . GLN A 1 90 ? -5.863 -13.123 -13.579 1.00 84.25 90 GLN A O 1
ATOM 724 N N . GLN A 1 91 ? -6.772 -11.836 -11.981 1.00 83.81 91 GLN A N 1
ATOM 725 C CA . GLN A 1 91 ? -7.268 -10.800 -12.896 1.00 83.81 91 GLN A CA 1
ATOM 726 C C . GLN A 1 91 ? -6.144 -9.954 -13.534 1.00 83.81 91 GLN A C 1
ATOM 728 O O . GLN A 1 91 ? -6.414 -9.130 -14.409 1.00 83.81 91 GLN A O 1
ATOM 733 N N . ARG A 1 92 ? -4.881 -10.105 -13.099 1.00 83.31 92 ARG A N 1
ATOM 734 C CA . ARG A 1 92 ? -3.727 -9.321 -13.582 1.00 83.31 92 ARG A CA 1
ATOM 735 C C . ARG A 1 92 ? -2.510 -10.206 -13.855 1.00 83.31 92 ARG A C 1
ATOM 737 O O . ARG A 1 92 ? -1.524 -10.148 -13.118 1.00 83.31 92 ARG A O 1
ATOM 744 N N . PRO A 1 93 ? -2.529 -11.000 -14.934 1.00 74.69 93 PRO A N 1
ATOM 745 C CA . PRO A 1 93 ? -1.399 -11.850 -15.273 1.00 74.69 93 PRO A CA 1
ATOM 746 C C . PRO A 1 93 ? -0.153 -11.036 -15.667 1.00 74.69 93 PRO A C 1
ATOM 748 O O . PRO A 1 93 ? -0.230 -9.925 -16.196 1.00 74.69 93 PRO A O 1
ATOM 751 N N . GLY A 1 94 ? 1.028 -11.617 -15.444 1.00 78.12 94 GLY A N 1
ATOM 752 C CA . GLY A 1 94 ? 2.298 -11.078 -15.934 1.00 78.12 94 GLY A CA 1
ATOM 753 C C . GLY A 1 94 ? 2.933 -9.990 -15.046 1.00 78.12 94 GLY A C 1
ATOM 754 O O . GLY A 1 94 ? 2.828 -10.048 -13.819 1.00 78.12 94 GLY A O 1
ATOM 755 N N . PRO A 1 95 ? 3.666 -9.018 -15.632 1.00 76.75 95 PRO A N 1
ATOM 756 C CA . PRO A 1 95 ? 4.433 -8.023 -14.873 1.00 76.75 95 PRO A CA 1
ATOM 757 C C . PRO A 1 95 ? 3.595 -7.199 -13.888 1.00 76.75 95 PRO A C 1
ATOM 759 O O . PRO A 1 95 ? 4.025 -6.998 -12.757 1.00 76.75 95 PRO A O 1
ATOM 762 N N . THR A 1 96 ? 2.382 -6.801 -14.276 1.00 81.12 96 THR A N 1
ATOM 763 C CA . THR A 1 96 ? 1.470 -6.012 -13.432 1.00 81.12 96 THR A CA 1
ATOM 764 C C . THR A 1 96 ? 1.004 -6.782 -12.195 1.00 81.12 96 THR A C 1
ATOM 766 O O . THR A 1 96 ? 0.850 -6.191 -11.129 1.00 81.12 96 THR A O 1
ATOM 769 N N . GLY A 1 97 ? 0.827 -8.103 -12.301 1.00 84.62 97 GLY A N 1
ATOM 770 C CA . GLY A 1 97 ? 0.507 -8.956 -11.156 1.00 84.62 97 GLY A CA 1
ATOM 771 C C . GLY A 1 97 ? 1.646 -9.030 -10.141 1.00 84.62 97 GLY A C 1
ATOM 772 O O . GLY A 1 97 ? 1.396 -9.024 -8.940 1.00 84.62 97 GLY A O 1
ATOM 773 N N . ARG A 1 98 ? 2.908 -9.034 -10.597 1.00 84.44 98 ARG A N 1
ATOM 774 C CA . ARG A 1 98 ? 4.085 -9.027 -9.702 1.00 84.44 98 ARG A CA 1
ATOM 775 C C . ARG A 1 98 ? 4.227 -7.719 -8.938 1.00 84.44 98 ARG A C 1
ATOM 777 O O . ARG A 1 98 ? 4.499 -7.738 -7.738 1.00 84.44 98 ARG A O 1
ATOM 784 N N . ASP A 1 99 ? 4.023 -6.606 -9.630 1.00 87.19 99 ASP A N 1
ATOM 785 C CA . ASP A 1 99 ? 4.002 -5.281 -9.019 1.00 87.19 99 ASP A CA 1
ATOM 786 C C . ASP A 1 99 ? 2.880 -5.179 -7.971 1.00 87.19 99 ASP A C 1
ATOM 788 O O . ASP A 1 99 ? 3.119 -4.727 -6.850 1.00 87.19 99 ASP A O 1
ATOM 792 N N . LEU A 1 100 ? 1.686 -5.696 -8.289 1.00 88.56 100 LEU A N 1
ATOM 793 C CA . LEU A 1 100 ? 0.571 -5.776 -7.345 1.00 88.56 100 LEU A CA 1
ATOM 794 C C . LEU A 1 100 ? 0.887 -6.684 -6.147 1.00 88.56 100 LEU A C 1
ATOM 796 O O . LEU A 1 100 ? 0.656 -6.276 -5.015 1.00 88.56 100 LEU A O 1
ATOM 800 N N . LEU A 1 101 ? 1.441 -7.883 -6.357 1.00 89.50 101 LEU A N 1
ATOM 801 C CA . LEU A 1 101 ? 1.830 -8.783 -5.264 1.00 89.50 101 LEU A CA 1
ATOM 802 C C . LEU A 1 101 ? 2.869 -8.130 -4.343 1.00 89.50 101 LEU A C 1
ATOM 804 O O . LEU A 1 101 ? 2.791 -8.283 -3.126 1.00 89.50 101 LEU A O 1
ATOM 808 N N . SER A 1 102 ? 3.825 -7.393 -4.910 1.00 89.50 102 SER A N 1
ATOM 809 C CA . SER A 1 102 ? 4.837 -6.672 -4.130 1.00 89.50 102 SER A CA 1
ATOM 810 C C . SER A 1 102 ? 4.202 -5.566 -3.283 1.00 89.50 102 SER A C 1
ATOM 812 O O . SER A 1 102 ? 4.511 -5.451 -2.096 1.00 89.50 102 SER A O 1
ATOM 814 N N . ALA A 1 103 ? 3.261 -4.809 -3.857 1.00 90.12 103 ALA A N 1
ATOM 815 C CA . ALA A 1 103 ? 2.506 -3.793 -3.129 1.00 90.12 103 ALA A CA 1
ATOM 816 C C . ALA A 1 103 ? 1.601 -4.403 -2.040 1.00 90.12 103 ALA A C 1
ATOM 818 O O . ALA A 1 103 ? 1.568 -3.894 -0.924 1.00 90.12 103 ALA A O 1
ATOM 819 N N . LEU A 1 104 ? 0.923 -5.524 -2.320 1.00 90.06 104 LEU A N 1
ATOM 820 C CA . LEU A 1 104 ? 0.086 -6.238 -1.347 1.00 90.06 104 LEU A CA 1
ATOM 821 C C . LEU A 1 104 ? 0.917 -6.770 -0.175 1.00 90.06 104 LEU A C 1
ATOM 823 O O . LEU A 1 104 ? 0.536 -6.575 0.976 1.00 90.06 104 LEU A O 1
ATOM 827 N N . ARG A 1 105 ? 2.073 -7.390 -0.445 1.00 90.56 105 ARG A N 1
ATOM 828 C CA . ARG A 1 105 ? 2.997 -7.840 0.609 1.00 90.56 105 ARG A CA 1
ATOM 829 C C . ARG A 1 105 ? 3.459 -6.679 1.476 1.00 90.56 105 ARG A C 1
ATOM 831 O O . ARG A 1 105 ? 3.423 -6.788 2.693 1.00 90.56 105 ARG A O 1
ATOM 838 N N . SER A 1 106 ? 3.841 -5.560 0.860 1.00 89.81 106 SER A N 1
ATOM 839 C CA . SER A 1 106 ? 4.227 -4.352 1.593 1.00 89.81 106 SER A CA 1
ATOM 840 C C . SER A 1 106 ? 3.099 -3.839 2.493 1.00 89.81 106 SER A C 1
ATOM 842 O O . SER A 1 106 ? 3.351 -3.536 3.659 1.00 89.81 106 SER A O 1
ATOM 844 N N . LEU A 1 107 ? 1.866 -3.789 1.980 1.00 90.31 107 LEU A N 1
ATOM 845 C CA . LEU A 1 107 ? 0.687 -3.370 2.733 1.00 90.31 107 LEU A CA 1
ATOM 846 C C . LEU A 1 107 ? 0.449 -4.271 3.947 1.00 90.31 107 LEU A C 1
ATOM 848 O O . LEU A 1 107 ? 0.506 -3.812 5.085 1.00 90.31 107 LEU A O 1
ATOM 852 N N . PHE A 1 108 ? 0.226 -5.565 3.723 1.00 89.81 108 PHE A N 1
ATOM 853 C CA . PHE A 1 108 ? -0.137 -6.476 4.806 1.00 89.81 108 PHE A CA 1
ATOM 854 C C . PHE A 1 108 ? 1.014 -6.738 5.778 1.00 89.81 108 PHE A C 1
ATOM 856 O O . PHE A 1 108 ? 0.772 -6.919 6.972 1.00 89.81 108 PHE A O 1
ATOM 863 N N . GLN A 1 109 ? 2.267 -6.700 5.321 1.00 88.12 109 GLN A N 1
ATOM 864 C CA . GLN A 1 109 ? 3.406 -6.752 6.230 1.00 88.12 109 GLN A CA 1
ATOM 865 C C . GLN A 1 109 ? 3.442 -5.522 7.144 1.00 88.12 109 GLN A C 1
ATOM 867 O O . GLN A 1 109 ? 3.562 -5.704 8.356 1.00 88.12 109 GLN A O 1
ATOM 872 N N . GLY A 1 110 ? 3.273 -4.311 6.602 1.00 87.12 110 GLY A N 1
ATOM 873 C CA . GLY A 1 110 ? 3.254 -3.084 7.403 1.00 87.12 110 GLY A CA 1
ATOM 874 C C . GLY A 1 110 ? 2.105 -3.068 8.414 1.00 87.12 110 GLY A C 1
ATOM 875 O O . GLY A 1 110 ? 2.315 -2.814 9.596 1.00 87.12 110 GLY A O 1
ATOM 876 N N . LEU A 1 111 ? 0.899 -3.467 7.999 1.00 88.75 111 LEU A N 1
ATOM 877 C CA . LEU A 1 111 ? -0.243 -3.587 8.915 1.00 88.75 111 LEU A CA 1
ATOM 878 C C . LEU A 1 111 ? -0.014 -4.633 10.015 1.00 88.75 111 LEU A C 1
ATOM 880 O O . LEU A 1 111 ? -0.514 -4.484 11.131 1.00 88.75 111 LEU A O 1
ATOM 884 N N . ARG A 1 112 ? 0.722 -5.709 9.716 1.00 88.25 112 ARG A N 1
ATOM 885 C CA . ARG A 1 112 ? 1.077 -6.731 10.710 1.00 88.25 112 ARG A CA 1
ATOM 886 C C . ARG A 1 112 ? 2.1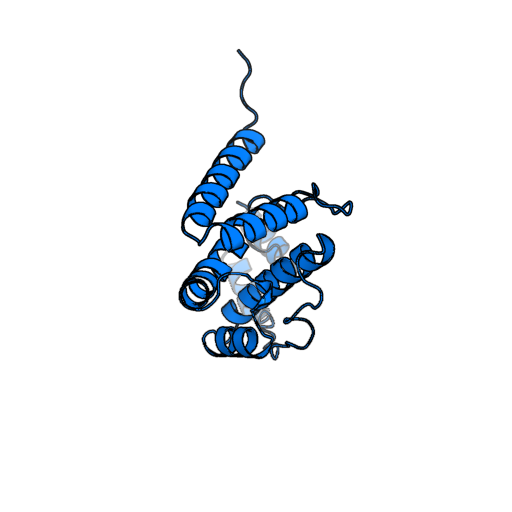18 -6.210 11.695 1.00 88.25 112 ARG A C 1
ATOM 888 O O . ARG A 1 112 ? 2.054 -6.547 12.875 1.00 88.25 112 ARG A O 1
ATOM 895 N N . GLU A 1 113 ? 3.075 -5.418 11.223 1.00 85.94 113 GLU A N 1
ATOM 896 C CA . GLU A 1 113 ? 4.095 -4.774 12.059 1.00 85.94 113 GLU A CA 1
ATOM 897 C C . GLU A 1 113 ? 3.469 -3.774 13.036 1.00 85.94 113 GLU A C 1
ATOM 899 O O . GLU A 1 113 ? 3.791 -3.816 14.224 1.00 85.94 113 GLU A O 1
ATOM 904 N N . GLU A 1 114 ? 2.467 -3.021 12.579 1.00 85.50 114 GLU A N 1
ATOM 905 C CA . GLU A 1 114 ? 1.622 -2.136 13.399 1.00 85.50 114 GLU A CA 1
ATOM 906 C C . GLU A 1 114 ? 0.554 -2.879 14.225 1.00 85.50 114 GLU A C 1
ATOM 908 O O . GLU A 1 114 ? -0.290 -2.264 14.874 1.00 85.50 114 GLU A O 1
ATOM 913 N N . ARG A 1 115 ? 0.565 -4.221 14.219 1.00 86.31 115 ARG A N 1
ATOM 914 C CA . ARG A 1 115 ? -0.371 -5.089 14.963 1.00 86.31 115 ARG A CA 1
ATOM 915 C C . ARG A 1 115 ? -1.855 -4.853 14.637 1.00 86.31 115 ARG A C 1
ATOM 917 O O . ARG A 1 115 ? -2.724 -5.212 15.430 1.00 86.31 115 ARG A O 1
ATOM 924 N N . LEU A 1 116 ? -2.160 -4.303 13.463 1.00 87.00 116 LEU A N 1
ATOM 925 C CA . LEU A 1 116 ? -3.531 -4.086 12.983 1.00 87.00 116 LEU A CA 1
ATOM 926 C C . LEU A 1 116 ? -4.148 -5.382 12.453 1.00 87.00 116 LEU A C 1
ATOM 928 O O . LEU A 1 116 ? -5.340 -5.637 12.627 1.00 87.00 116 LEU A O 1
ATOM 932 N N . ILE A 1 117 ? -3.318 -6.238 11.857 1.00 87.56 117 ILE A N 1
ATOM 933 C CA . ILE A 1 117 ? -3.695 -7.587 11.429 1.00 87.56 117 ILE A CA 1
ATOM 934 C C . ILE A 1 117 ? -2.875 -8.629 12.196 1.00 87.56 117 ILE A C 1
ATOM 936 O O . ILE A 1 117 ? -1.694 -8.435 12.483 1.00 87.56 117 ILE A O 1
ATOM 940 N N . PHE A 1 118 ? -3.483 -9.780 12.486 1.00 80.69 118 PHE A N 1
ATOM 941 C CA . PHE A 1 118 ? -2.789 -10.894 13.147 1.00 80.69 118 PHE A CA 1
ATOM 942 C C . PHE A 1 118 ? -1.997 -11.763 12.166 1.00 80.69 118 PHE A C 1
ATOM 944 O O . PHE A 1 118 ? -0.931 -12.284 12.499 1.00 80.69 118 PHE A O 1
ATOM 951 N N . ARG A 1 119 ? -2.520 -11.937 10.948 1.00 81.81 119 ARG A N 1
ATOM 952 C CA . ARG A 1 119 ? -1.956 -12.816 9.923 1.00 81.81 119 ARG A CA 1
ATOM 953 C C . ARG A 1 119 ? -1.874 -12.071 8.603 1.00 81.81 119 ARG A C 1
ATOM 955 O O . ARG A 1 119 ? -2.835 -11.437 8.197 1.00 81.81 119 ARG A O 1
ATOM 962 N N . ASP A 1 120 ? -0.734 -12.205 7.940 1.00 86.00 120 ASP A N 1
ATOM 963 C CA . ASP A 1 120 ? -0.534 -11.716 6.580 1.00 86.00 120 ASP A CA 1
ATOM 964 C C . ASP A 1 120 ? -1.187 -12.692 5.573 1.00 86.00 120 ASP A C 1
ATOM 966 O O . ASP A 1 120 ? -0.735 -13.845 5.483 1.00 86.00 120 ASP A O 1
ATOM 970 N N . PRO A 1 121 ? -2.239 -12.274 4.836 1.00 83.12 121 PRO A N 1
ATOM 971 C CA . PRO A 1 121 ? -2.927 -13.108 3.848 1.00 83.12 121 PRO A CA 1
ATOM 972 C C . PRO A 1 121 ? -2.085 -13.364 2.591 1.00 83.12 121 PRO A C 1
ATOM 974 O O . PRO A 1 121 ? -2.364 -14.300 1.845 1.00 83.12 121 PRO A O 1
ATOM 977 N N . THR A 1 122 ? -1.026 -12.586 2.359 1.00 85.31 122 THR A N 1
ATOM 978 C CA . THR A 1 122 ? -0.174 -12.705 1.166 1.00 85.31 122 THR A CA 1
ATOM 979 C C . THR A 1 122 ? 0.984 -13.683 1.337 1.00 85.31 122 THR A C 1
ATOM 981 O O . THR A 1 122 ? 1.656 -14.025 0.361 1.00 85.31 122 THR A O 1
ATOM 984 N N . ARG A 1 123 ? 1.206 -14.181 2.562 1.00 83.25 123 ARG A N 1
ATOM 985 C CA . ARG A 1 123 ? 2.357 -15.029 2.911 1.00 83.25 123 ARG A CA 1
ATOM 986 C C . ARG A 1 123 ? 2.449 -16.312 2.080 1.00 83.25 123 ARG A C 1
ATOM 988 O O . ARG A 1 123 ? 3.553 -16.758 1.786 1.00 83.25 123 ARG A O 1
ATOM 995 N N . SER A 1 124 ? 1.316 -16.916 1.725 1.00 80.81 124 SER A N 1
ATOM 996 C CA . SER A 1 124 ? 1.256 -18.146 0.921 1.00 80.81 124 SER A CA 1
ATOM 997 C C . SER A 1 124 ? 1.144 -17.895 -0.585 1.00 80.81 124 SER A C 1
ATOM 999 O O . SER A 1 124 ? 1.147 -18.850 -1.357 1.00 80.81 124 SER A O 1
ATOM 1001 N N . LEU A 1 125 ? 1.035 -16.637 -1.023 1.00 82.56 125 LEU A N 1
ATOM 1002 C CA . LEU A 1 125 ? 0.841 -16.305 -2.431 1.00 82.56 125 LEU A CA 1
ATOM 1003 C C . LEU A 1 125 ? 2.183 -16.268 -3.161 1.00 82.56 125 LEU A C 1
ATOM 1005 O O . LEU A 1 125 ? 3.130 -15.603 -2.730 1.00 82.56 125 LEU A O 1
ATOM 1009 N N . SER A 1 126 ? 2.250 -16.948 -4.302 1.00 75.12 126 SER A N 1
ATOM 1010 C CA . SER A 1 126 ? 3.385 -16.900 -5.223 1.00 75.12 126 SER A CA 1
ATOM 1011 C C . SER A 1 126 ? 2.880 -16.759 -6.656 1.00 75.12 126 SER A C 1
ATOM 1013 O O . SER A 1 126 ? 1.846 -17.314 -7.016 1.00 75.12 126 SER A O 1
ATOM 1015 N N . LEU A 1 127 ? 3.595 -15.978 -7.465 1.00 72.69 127 LEU A N 1
ATOM 1016 C CA . LEU A 1 127 ? 3.360 -15.872 -8.902 1.00 72.69 127 LEU A CA 1
ATOM 1017 C C . LEU A 1 127 ? 4.508 -16.577 -9.616 1.00 72.69 127 LEU A C 1
ATOM 1019 O O . LEU A 1 127 ? 5.670 -16.336 -9.286 1.00 72.69 127 LEU A O 1
ATOM 1023 N N . SER A 1 128 ? 4.197 -17.427 -10.595 1.00 59.62 128 SER A N 1
ATOM 1024 C CA . SER A 1 128 ? 5.209 -18.060 -11.439 1.00 59.62 128 SER A CA 1
ATOM 1025 C C . SER A 1 128 ? 5.970 -16.987 -12.223 1.00 59.62 128 SER A C 1
ATOM 1027 O O . SER A 1 128 ? 5.389 -16.264 -13.036 1.00 59.62 128 SER A O 1
ATOM 1029 N N . THR A 1 129 ? 7.271 -16.862 -11.967 1.00 51.88 129 THR A N 1
ATOM 1030 C CA . THR A 1 129 ? 8.140 -15.903 -12.652 1.00 51.88 129 THR A CA 1
ATOM 1031 C C . THR A 1 129 ? 8.388 -16.359 -14.087 1.00 51.88 129 THR A C 1
ATOM 1033 O O . THR A 1 129 ? 9.064 -17.355 -14.312 1.00 51.88 129 THR A O 1
ATOM 1036 N N . SER A 1 130 ? 7.905 -15.603 -15.074 1.00 51.66 130 SER A N 1
ATOM 1037 C CA . SER A 1 130 ? 8.508 -15.626 -16.409 1.00 51.66 130 SER A CA 1
ATOM 1038 C C . SER A 1 130 ? 9.682 -14.651 -16.404 1.00 51.66 130 SER A C 1
ATOM 1040 O O . SER A 1 130 ? 9.485 -13.430 -16.383 1.00 51.66 130 SER A O 1
ATOM 1042 N N . GLU A 1 131 ? 10.907 -15.173 -16.372 1.00 49.06 131 GLU A N 1
ATOM 1043 C CA . GLU A 1 131 ? 12.103 -14.359 -16.573 1.00 49.06 131 GLU A CA 1
ATOM 1044 C C . GLU A 1 131 ? 12.087 -13.813 -18.003 1.00 49.06 131 GLU A C 1
ATOM 1046 O O . GLU A 1 131 ? 12.236 -14.548 -18.977 1.00 49.06 131 GLU A O 1
ATOM 1051 N N . ARG A 1 132 ? 11.893 -12.499 -18.153 1.00 48.91 132 ARG A N 1
ATOM 1052 C CA . ARG A 1 132 ? 12.320 -11.819 -19.376 1.00 48.91 132 ARG A CA 1
ATOM 1053 C C . ARG A 1 132 ? 13.814 -11.585 -19.239 1.00 48.91 132 ARG A C 1
ATOM 1055 O O . ARG A 1 132 ? 14.227 -10.553 -18.716 1.00 48.91 132 ARG A O 1
ATOM 1062 N N . LEU A 1 133 ? 14.599 -12.563 -19.674 1.00 44.31 133 LEU A N 1
ATOM 1063 C CA . LEU A 1 133 ? 16.024 -12.361 -19.881 1.00 44.31 133 LEU A CA 1
ATOM 1064 C C . LEU A 1 133 ? 16.187 -11.255 -20.939 1.00 44.31 133 LEU A C 1
ATOM 1066 O O . LEU A 1 133 ? 15.544 -11.335 -21.993 1.00 44.31 133 LEU A O 1
ATOM 1070 N N . PRO A 1 134 ? 16.983 -10.202 -20.684 1.00 52.19 134 PRO A N 1
ATOM 1071 C CA . PRO A 1 134 ? 17.372 -9.291 -21.747 1.00 52.19 134 PRO A CA 1
ATOM 1072 C C . PRO A 1 134 ? 18.079 -10.118 -22.823 1.00 52.19 134 PRO A C 1
ATOM 1074 O O . PRO A 1 134 ? 19.073 -10.786 -22.550 1.00 52.19 134 PRO A O 1
ATOM 1077 N N . VAL A 1 135 ? 17.526 -10.124 -24.036 1.00 55.91 135 VAL A N 1
ATOM 1078 C CA . VAL A 1 135 ? 18.140 -10.820 -25.169 1.00 55.91 135 VAL A CA 1
ATOM 1079 C C . VAL A 1 135 ? 19.457 -10.102 -25.478 1.00 55.91 135 VAL A C 1
ATOM 1081 O O . VAL A 1 135 ? 19.419 -8.893 -25.727 1.00 55.91 135 VAL A O 1
ATOM 1084 N N . PRO A 1 136 ? 20.611 -10.794 -25.452 1.00 51.38 136 PRO A N 1
ATOM 1085 C CA . PRO A 1 136 ? 21.883 -10.194 -25.827 1.00 51.38 136 PRO A CA 1
ATOM 1086 C C . PRO A 1 136 ? 21.781 -9.605 -27.235 1.00 51.38 136 PRO A C 1
ATOM 1088 O O . PRO A 1 136 ? 21.269 -10.255 -28.148 1.00 51.38 136 PRO A O 1
ATOM 1091 N N . ILE A 1 137 ? 22.260 -8.375 -27.425 1.00 57.56 137 ILE A N 1
ATOM 1092 C CA . ILE A 1 137 ? 22.395 -7.814 -28.770 1.00 57.56 137 ILE A CA 1
ATOM 1093 C C . ILE A 1 137 ? 23.459 -8.658 -29.493 1.00 57.56 137 ILE A C 1
ATOM 1095 O O . ILE A 1 137 ? 24.574 -8.751 -28.981 1.00 57.56 137 ILE A O 1
ATOM 1099 N N . PRO A 1 138 ? 23.158 -9.275 -30.654 1.00 61.56 138 PRO A N 1
ATOM 1100 C CA . PRO A 1 138 ? 24.145 -10.051 -31.398 1.00 61.56 138 PRO A CA 1
ATOM 1101 C C . PRO A 1 138 ? 25.350 -9.179 -31.760 1.00 61.56 138 PRO A C 1
ATOM 1103 O O . PRO A 1 138 ? 25.172 -8.073 -32.280 1.00 61.56 138 PRO A O 1
ATOM 1106 N N . THR A 1 139 ? 26.561 -9.679 -31.508 1.00 54.81 139 THR A N 1
ATOM 1107 C CA . THR A 1 139 ? 27.834 -8.964 -31.715 1.00 54.81 139 THR A CA 1
ATOM 1108 C C . THR A 1 139 ? 27.949 -8.366 -33.123 1.00 54.81 139 THR A C 1
ATOM 1110 O O . THR A 1 139 ? 28.427 -7.245 -33.283 1.00 54.81 139 THR A O 1
ATOM 1113 N N . ASP A 1 140 ? 27.385 -9.036 -34.130 1.00 57.53 140 ASP A N 1
ATOM 1114 C CA . ASP A 1 140 ? 27.403 -8.599 -35.532 1.00 57.53 140 ASP A CA 1
ATOM 1115 C C . ASP A 1 140 ? 26.620 -7.294 -35.768 1.00 57.53 140 ASP A C 1
ATOM 1117 O O . ASP A 1 140 ? 27.025 -6.442 -36.563 1.00 57.53 140 ASP A O 1
ATOM 1121 N N . ARG A 1 141 ? 25.516 -7.078 -35.033 1.00 56.94 141 ARG A N 1
ATOM 1122 C CA . ARG A 1 141 ? 24.781 -5.797 -35.062 1.00 56.94 141 ARG A CA 1
ATOM 1123 C C . ARG A 1 141 ? 25.557 -4.682 -34.373 1.00 56.94 141 ARG A C 1
ATOM 1125 O O . ARG A 1 141 ? 25.387 -3.517 -34.727 1.00 56.94 141 ARG A O 1
ATOM 1132 N N . LEU A 1 142 ? 26.376 -5.036 -33.390 1.00 54.66 142 LEU A N 1
ATOM 1133 C CA . LEU A 1 142 ? 27.140 -4.096 -32.588 1.00 54.66 142 LEU A CA 1
ATOM 1134 C C . LEU A 1 142 ? 28.346 -3.556 -33.374 1.00 54.66 142 LEU A C 1
ATOM 1136 O O . LEU A 1 142 ? 28.550 -2.343 -33.416 1.00 54.66 142 LEU A O 1
ATOM 1140 N N . CYS A 1 143 ? 29.055 -4.425 -34.103 1.00 55.69 143 CYS A N 1
ATOM 1141 C CA . CYS A 1 143 ? 30.105 -4.028 -35.049 1.00 55.69 143 CYS A CA 1
ATOM 1142 C C . CYS A 1 143 ? 29.561 -3.104 -36.152 1.00 55.69 143 CYS A C 1
ATOM 1144 O O . CYS A 1 143 ? 30.119 -2.034 -36.392 1.00 55.69 143 CYS A O 1
ATOM 1146 N N . GLY A 1 144 ? 28.403 -3.433 -36.737 1.00 59.44 144 GLY A N 1
ATOM 1147 C CA . 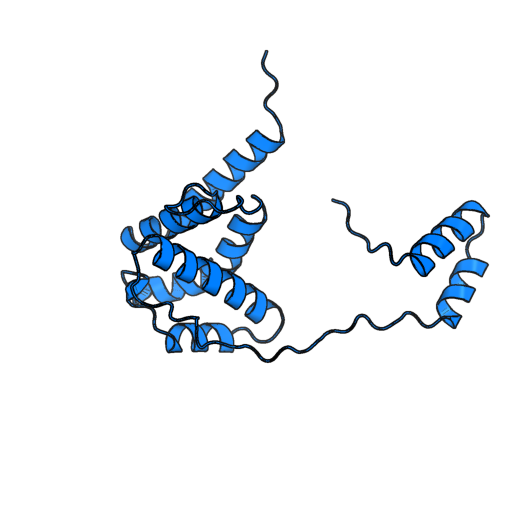GLY A 1 144 ? 27.768 -2.585 -37.754 1.00 59.44 144 GLY A CA 1
ATOM 1148 C C . GLY A 1 144 ? 27.333 -1.195 -37.254 1.00 59.44 144 GLY A C 1
ATOM 1149 O O . GLY A 1 144 ? 27.258 -0.252 -38.043 1.00 59.44 144 GLY A O 1
ATOM 1150 N N . LEU A 1 145 ? 27.064 -1.041 -35.953 1.00 58.62 145 LEU A N 1
ATOM 1151 C CA . LEU A 1 145 ? 26.764 0.246 -35.308 1.00 58.62 145 LEU A CA 1
ATOM 1152 C C . LEU A 1 145 ? 28.029 1.079 -35.067 1.00 58.62 145 LEU A C 1
ATOM 1154 O O . LEU A 1 145 ? 28.011 2.291 -35.284 1.00 58.62 145 LEU A O 1
ATOM 1158 N N . ILE A 1 146 ? 29.130 0.431 -34.677 1.00 57.81 146 ILE A N 1
ATOM 1159 C CA . ILE A 1 146 ? 30.442 1.072 -34.513 1.00 57.81 146 ILE A CA 1
ATOM 1160 C C . ILE A 1 146 ? 30.970 1.564 -35.867 1.00 57.81 146 ILE A C 1
ATOM 1162 O O . ILE A 1 146 ? 31.526 2.656 -35.946 1.00 57.81 146 ILE A O 1
ATOM 1166 N N . ASP A 1 147 ? 30.756 0.819 -36.949 1.00 59.31 147 ASP A N 1
ATOM 1167 C CA . ASP A 1 147 ? 31.224 1.219 -38.283 1.00 59.31 147 ASP A CA 1
ATOM 1168 C C . ASP A 1 147 ? 30.401 2.337 -38.927 1.00 59.31 147 ASP A C 1
ATOM 1170 O O . ASP A 1 147 ? 30.911 3.074 -39.769 1.00 59.31 147 ASP A O 1
ATOM 1174 N N . ARG A 1 148 ? 29.152 2.526 -38.489 1.00 58.34 148 ARG A N 1
ATOM 1175 C CA . ARG A 1 148 ? 28.283 3.628 -38.936 1.00 58.34 148 ARG A CA 1
ATOM 1176 C C . ARG A 1 148 ? 28.399 4.895 -38.088 1.00 58.34 148 ARG A C 1
ATOM 1178 O O . ARG A 1 148 ? 27.849 5.929 -38.466 1.00 58.34 148 ARG A O 1
ATOM 1185 N N . ALA A 1 149 ? 29.096 4.843 -36.955 1.00 59.03 149 ALA A N 1
ATOM 1186 C CA . ALA A 1 149 ? 29.350 6.011 -36.123 1.00 59.03 149 ALA A CA 1
ATOM 1187 C C . ALA A 1 149 ? 30.416 6.901 -36.790 1.00 59.03 149 ALA A C 1
ATOM 1189 O O . ALA A 1 149 ? 31.612 6.626 -36.732 1.00 59.03 149 ALA A O 1
ATOM 1190 N N . GLY A 1 150 ? 29.969 7.981 -37.438 1.00 56.56 150 GLY A N 1
ATOM 1191 C CA . GLY A 1 150 ? 30.804 8.847 -38.284 1.00 56.56 150 GLY A CA 1
ATOM 1192 C C . GLY A 1 150 ? 31.876 9.677 -37.566 1.00 56.56 150 GLY A C 1
ATOM 1193 O O . GLY A 1 150 ? 32.594 10.422 -38.226 1.00 56.56 150 GLY A O 1
ATOM 1194 N N . THR A 1 151 ? 32.008 9.578 -36.238 1.00 66.44 151 THR A N 1
ATOM 1195 C CA . THR A 1 151 ? 33.035 10.295 -35.467 1.00 66.44 151 THR A CA 1
ATOM 1196 C C . THR A 1 151 ? 33.737 9.377 -34.456 1.00 66.44 151 THR A C 1
ATOM 1198 O O . THR A 1 151 ? 33.105 8.471 -33.901 1.00 66.44 151 THR A O 1
ATOM 1201 N N . PRO A 1 152 ? 35.032 9.609 -34.156 1.00 67.19 152 PRO A N 1
ATOM 1202 C CA . PRO A 1 152 ? 35.780 8.818 -33.171 1.00 67.19 152 PRO A CA 1
ATOM 1203 C C . PRO A 1 152 ? 35.131 8.809 -31.779 1.00 67.19 152 PRO A C 1
ATOM 1205 O O . PRO A 1 152 ? 35.119 7.783 -31.104 1.00 67.19 152 PRO A O 1
ATOM 1208 N N . MET A 1 153 ? 34.523 9.930 -31.379 1.00 59.59 153 MET A N 1
ATOM 1209 C CA . MET A 1 153 ? 33.812 10.053 -30.104 1.00 59.59 153 MET A CA 1
ATOM 1210 C C . MET A 1 153 ? 32.543 9.190 -30.065 1.00 59.59 153 MET A C 1
ATOM 1212 O O . MET A 1 153 ? 32.284 8.518 -29.072 1.00 59.59 153 MET A O 1
ATOM 1216 N N . ALA A 1 154 ? 31.773 9.140 -31.158 1.00 59.25 154 ALA A N 1
ATOM 1217 C CA . ALA A 1 154 ? 30.588 8.288 -31.239 1.00 59.25 154 ALA A CA 1
ATOM 1218 C C . ALA A 1 154 ? 30.957 6.794 -31.189 1.00 59.25 154 ALA A C 1
ATOM 1220 O O . ALA A 1 154 ? 30.279 6.018 -30.518 1.00 59.25 154 ALA A O 1
ATOM 1221 N N . ARG A 1 155 ? 32.073 6.397 -31.817 1.00 63.88 155 ARG A N 1
ATOM 1222 C CA . ARG A 1 155 ? 32.610 5.027 -31.728 1.00 63.88 155 ARG A CA 1
ATOM 1223 C C . ARG A 1 155 ? 33.016 4.660 -30.301 1.00 63.88 155 ARG A C 1
ATOM 1225 O O . ARG A 1 155 ? 32.689 3.569 -29.840 1.00 63.88 155 ARG A O 1
ATOM 1232 N N . PHE A 1 156 ? 33.666 5.582 -29.590 1.00 65.44 156 PHE A N 1
ATOM 1233 C CA . PHE A 1 156 ? 34.063 5.391 -28.195 1.00 65.44 156 PHE A CA 1
ATOM 1234 C C . PHE A 1 156 ? 32.855 5.245 -27.255 1.00 65.44 156 PHE A C 1
ATOM 1236 O O . PHE A 1 156 ? 32.808 4.316 -26.451 1.00 65.44 156 PHE A O 1
ATOM 1243 N N . VAL A 1 157 ? 31.835 6.098 -27.407 1.00 64.94 157 VAL A N 1
ATOM 1244 C CA . VAL A 1 157 ? 30.595 6.028 -26.613 1.00 64.94 157 VAL A CA 1
ATOM 1245 C C . VAL A 1 157 ? 29.838 4.719 -26.866 1.00 64.94 157 VAL A C 1
ATOM 1247 O O . VAL A 1 157 ? 29.408 4.072 -25.913 1.00 64.94 157 VAL A O 1
ATOM 1250 N N . VAL A 1 158 ? 29.719 4.275 -28.124 1.00 63.09 158 VAL A N 1
ATOM 1251 C CA . VAL A 1 158 ? 29.064 2.996 -28.462 1.00 63.09 158 VAL A CA 1
ATOM 1252 C C . VAL A 1 158 ? 29.830 1.804 -27.878 1.00 63.09 158 VAL A C 1
ATOM 1254 O O . VAL A 1 158 ? 29.206 0.907 -27.310 1.00 63.09 158 VAL A O 1
ATOM 1257 N N . ALA A 1 159 ? 31.165 1.803 -27.959 1.00 62.88 159 ALA A N 1
ATOM 1258 C CA . ALA A 1 159 ? 31.998 0.748 -27.381 1.00 62.88 159 ALA A CA 1
ATOM 1259 C C . ALA A 1 159 ? 31.878 0.682 -25.848 1.00 62.88 159 ALA A C 1
ATOM 1261 O O . ALA A 1 159 ? 31.770 -0.409 -25.286 1.00 62.88 159 ALA A O 1
ATOM 1262 N N . LEU A 1 160 ? 31.822 1.834 -25.170 1.00 60.75 160 LEU A N 1
ATOM 1263 C CA . LEU A 1 160 ? 31.606 1.903 -23.723 1.00 60.75 160 LEU A CA 1
ATOM 1264 C C . LEU A 1 160 ? 30.226 1.379 -23.321 1.00 60.75 160 LEU A C 1
ATOM 1266 O O . LEU A 1 160 ? 30.137 0.525 -22.442 1.00 60.75 160 LEU A O 1
ATOM 1270 N N . VAL A 1 161 ? 29.156 1.822 -23.987 1.00 61.22 161 VAL A N 1
ATOM 1271 C CA . VAL A 1 161 ? 27.784 1.363 -23.701 1.00 61.22 161 VAL A CA 1
ATOM 1272 C C . VAL A 1 161 ? 27.648 -0.144 -23.925 1.00 61.22 161 VAL A C 1
ATOM 1274 O O . VAL A 1 161 ? 27.033 -0.834 -23.113 1.00 61.22 161 VAL A O 1
ATOM 1277 N N . ALA A 1 162 ? 28.266 -0.668 -24.984 1.00 58.91 162 ALA A N 1
ATOM 1278 C CA . ALA A 1 162 ? 28.246 -2.090 -25.298 1.00 58.91 162 ALA A CA 1
ATOM 1279 C C . ALA A 1 162 ? 29.076 -2.949 -24.333 1.00 58.91 162 ALA A C 1
ATOM 1281 O O . ALA A 1 162 ? 28.647 -4.040 -23.971 1.00 58.91 162 ALA A O 1
ATOM 1282 N N . SER A 1 163 ? 30.249 -2.464 -23.911 1.00 57.69 163 SER A N 1
ATOM 1283 C CA . SER A 1 163 ? 31.142 -3.199 -23.009 1.00 57.69 163 SER A CA 1
ATOM 1284 C C . SER A 1 163 ? 30.729 -3.095 -21.538 1.00 57.69 163 SER A C 1
ATOM 1286 O O . SER A 1 163 ? 31.064 -3.992 -20.772 1.00 57.69 163 SER A O 1
ATOM 1288 N N . HIS A 1 164 ? 30.057 -2.012 -21.132 1.00 59.66 164 HIS A N 1
ATOM 1289 C CA . HIS A 1 164 ? 29.711 -1.745 -19.727 1.00 59.66 164 HIS A CA 1
ATOM 1290 C C . HIS A 1 164 ? 28.214 -1.896 -19.428 1.00 59.66 164 HIS A C 1
ATOM 1292 O O . HIS A 1 164 ? 27.820 -1.825 -18.267 1.00 59.66 164 HIS A O 1
ATOM 1298 N N . GLY A 1 165 ? 27.364 -2.105 -20.441 1.00 54.28 165 GLY A N 1
ATOM 1299 C CA . GLY A 1 165 ? 25.930 -2.316 -20.235 1.00 54.28 165 GLY A CA 1
ATOM 1300 C C . GLY A 1 165 ? 25.233 -1.125 -19.572 1.00 54.28 165 GLY A C 1
ATOM 1301 O O . GLY A 1 165 ? 24.341 -1.318 -18.747 1.00 54.28 165 GLY A O 1
ATOM 1302 N N . LEU A 1 166 ? 25.638 0.105 -19.908 1.00 49.50 166 LEU A N 1
ATOM 1303 C CA . LEU A 1 166 ? 25.003 1.323 -19.402 1.00 49.50 166 LEU A CA 1
ATOM 1304 C C . LEU A 1 166 ? 23.582 1.431 -19.976 1.00 49.50 166 LEU A C 1
ATOM 1306 O O . LEU A 1 166 ? 23.359 1.922 -21.082 1.00 49.50 166 LEU A O 1
ATOM 1310 N N . GLY A 1 167 ? 22.609 0.904 -19.233 1.00 51.50 167 GLY A N 1
ATOM 1311 C CA . GLY A 1 167 ? 21.193 1.050 -19.539 1.00 51.50 167 GLY A CA 1
ATOM 1312 C C . GLY A 1 167 ? 20.747 2.503 -19.387 1.00 51.50 167 GLY A C 1
ATOM 1313 O O . GLY A 1 167 ? 21.225 3.221 -18.513 1.00 51.50 167 GLY A O 1
ATOM 1314 N N . ARG A 1 168 ? 19.799 2.930 -20.228 1.00 43.88 168 ARG A N 1
ATOM 1315 C CA . ARG A 1 168 ? 19.200 4.272 -20.202 1.00 43.88 168 ARG A CA 1
ATOM 1316 C C . ARG A 1 168 ? 18.400 4.474 -18.912 1.00 43.88 168 ARG A C 1
ATOM 1318 O O . ARG A 1 168 ? 17.189 4.247 -18.891 1.00 43.88 168 ARG A O 1
ATOM 1325 N N . ARG A 1 169 ? 19.079 4.867 -17.840 1.00 39.19 169 ARG A N 1
ATOM 1326 C CA . ARG A 1 169 ? 18.475 5.196 -16.553 1.00 39.19 169 ARG A CA 1
ATOM 1327 C C . ARG A 1 169 ? 19.041 6.526 -16.079 1.00 39.19 169 ARG A C 1
ATOM 1329 O O . ARG A 1 169 ? 19.999 6.554 -15.330 1.00 39.19 169 ARG A O 1
ATOM 1336 N N . GLU A 1 170 ? 18.425 7.593 -16.566 1.00 30.34 170 GLU A N 1
ATOM 1337 C CA . GLU A 1 170 ? 18.542 8.949 -16.037 1.00 30.34 170 GLU A CA 1
ATOM 1338 C C . GLU A 1 170 ? 17.258 9.694 -16.419 1.00 30.34 170 GLU A C 1
ATOM 1340 O O . GLU A 1 170 ? 17.017 10.020 -17.586 1.00 30.34 170 GLU A O 1
ATOM 1345 N N . ASN A 1 171 ? 16.368 9.800 -15.438 1.00 31.31 171 ASN A N 1
ATOM 1346 C CA . ASN A 1 171 ? 15.632 11.010 -15.083 1.00 31.31 171 ASN A CA 1
ATOM 1347 C C . ASN A 1 171 ? 15.106 10.818 -13.666 1.00 31.31 171 ASN A C 1
ATOM 1349 O O . ASN A 1 171 ? 14.483 9.754 -13.443 1.00 31.31 171 ASN A O 1
#